Protein AF-A0A2C0ZBJ7-F1 (afdb_monomer_lite)

Sequence (88 aa):
MLIVLFIISLLLLLVIPNLGKQQQTIQKKGCTALQKMVQSSVEAYRLDNEQLPESLSVLKEQDYITTYKCNNKVELLYDKANGTVSIP

Radius of gyration: 20.73 Å; chains: 1; bounding box: 60×15×46 Å

Structure (mmCIF, N/CA/C/O backbone):
data_AF-A0A2C0ZBJ7-F1
#
_entry.id   AF-A0A2C0ZBJ7-F1
#
loop_
_atom_site.group_PDB
_atom_site.id
_atom_site.type_symbol
_atom_site.label_atom_id
_atom_site.label_alt_id
_atom_site.label_comp_id
_atom_site.label_asym_id
_atom_site.label_entity_id
_atom_site.label_seq_id
_atom_site.pdbx_PDB_ins_code
_atom_site.Cartn_x
_atom_site.Cartn_y
_atom_site.Cartn_z
_atom_site.occupancy
_atom_site.B_iso_or_equiv
_atom_site.auth_seq_id
_atom_site.auth_comp_id
_atom_site.auth_asym_id
_atom_site.auth_atom_id
_atom_site.pdbx_PDB_model_num
ATOM 1 N N . MET A 1 1 ? 39.680 -5.686 -27.438 1.00 87.00 1 MET A N 1
ATOM 2 C CA . MET A 1 1 ? 38.992 -5.073 -26.274 1.00 87.00 1 MET A CA 1
ATOM 3 C C . MET A 1 1 ? 37.841 -4.147 -26.677 1.00 87.00 1 MET A C 1
ATOM 5 O O . MET A 1 1 ? 36.807 -4.204 -26.033 1.00 87.00 1 MET A O 1
ATOM 9 N N . LEU A 1 2 ? 37.958 -3.367 -27.762 1.00 87.12 2 LEU A N 1
ATOM 10 C CA . LEU A 1 2 ? 36.894 -2.459 -28.238 1.00 87.12 2 LEU A CA 1
ATOM 11 C C . LEU A 1 2 ? 35.571 -3.159 -28.606 1.00 87.12 2 LEU A C 1
ATOM 13 O O . LEU A 1 2 ? 34.508 -2.729 -28.172 1.00 87.12 2 LEU A O 1
ATOM 17 N N . ILE A 1 3 ? 35.633 -4.274 -29.343 1.00 92.38 3 ILE A N 1
ATOM 18 C CA . ILE A 1 3 ? 34.440 -5.044 -29.752 1.00 92.38 3 ILE A CA 1
ATOM 19 C C . ILE A 1 3 ? 33.653 -5.569 -28.544 1.00 92.38 3 ILE A C 1
ATOM 21 O O . ILE A 1 3 ? 32.428 -5.601 -28.567 1.00 92.38 3 ILE A O 1
ATOM 25 N N . VAL A 1 4 ? 34.344 -5.928 -27.461 1.00 94.56 4 VAL A N 1
ATOM 26 C CA . VAL A 1 4 ? 33.702 -6.440 -26.243 1.00 94.56 4 VAL A CA 1
ATOM 27 C C . VAL A 1 4 ? 32.862 -5.344 -25.582 1.00 94.56 4 VAL A C 1
ATOM 29 O O . VAL A 1 4 ? 31.712 -5.583 -25.225 1.00 94.56 4 VAL A O 1
ATOM 32 N N . LEU A 1 5 ? 33.398 -4.123 -25.490 1.00 93.06 5 LEU A N 1
ATOM 33 C CA . LEU A 1 5 ? 32.662 -2.975 -24.950 1.00 93.06 5 LEU A CA 1
ATOM 34 C C . LEU A 1 5 ? 31.455 -2.603 -25.825 1.00 93.06 5 LEU A C 1
ATOM 36 O O . LEU A 1 5 ? 30.397 -2.260 -25.301 1.00 93.06 5 LEU A O 1
ATOM 40 N N . PHE A 1 6 ? 31.588 -2.727 -27.147 1.00 92.00 6 PHE A N 1
ATOM 41 C CA . PHE A 1 6 ? 30.493 -2.482 -28.087 1.00 92.00 6 PHE A CA 1
ATOM 42 C C . PHE A 1 6 ? 29.331 -3.469 -27.899 1.00 92.00 6 PHE A C 1
ATOM 44 O O . PHE A 1 6 ? 28.173 -3.060 -27.826 1.00 92.00 6 PHE A O 1
ATOM 51 N N . ILE A 1 7 ? 29.636 -4.759 -27.738 1.00 93.81 7 ILE A N 1
ATOM 52 C CA . ILE A 1 7 ? 28.622 -5.797 -27.511 1.00 93.81 7 ILE A CA 1
ATOM 53 C C . ILE A 1 7 ? 27.910 -5.595 -26.163 1.00 93.81 7 ILE A C 1
ATOM 55 O O . ILE A 1 7 ? 26.686 -5.696 -26.105 1.00 93.81 7 ILE A O 1
ATOM 59 N N . ILE A 1 8 ? 28.637 -5.252 -25.091 1.00 93.12 8 ILE A N 1
ATOM 60 C CA . ILE A 1 8 ? 28.031 -4.987 -23.771 1.00 93.12 8 ILE A CA 1
ATOM 61 C C . ILE A 1 8 ? 27.070 -3.789 -23.834 1.00 93.12 8 ILE A C 1
ATOM 63 O O . ILE A 1 8 ? 25.974 -3.852 -23.279 1.00 93.12 8 ILE A O 1
ATOM 67 N N . SER A 1 9 ? 27.435 -2.726 -24.557 1.00 89.81 9 SER A N 1
ATOM 68 C CA . SER A 1 9 ? 26.567 -1.557 -24.763 1.00 89.81 9 SER A CA 1
ATOM 69 C C . SER A 1 9 ? 25.250 -1.919 -25.471 1.00 89.81 9 SER A C 1
ATOM 71 O O . SER A 1 9 ? 24.170 -1.530 -25.021 1.00 89.81 9 SER A O 1
ATOM 73 N N . LEU A 1 10 ? 25.318 -2.739 -26.529 1.00 91.06 10 LEU A N 1
ATOM 74 C CA . LEU A 1 10 ? 24.133 -3.226 -27.247 1.00 91.06 10 LEU A CA 1
ATOM 75 C C . LEU A 1 10 ? 23.229 -4.105 -26.368 1.00 91.06 10 LEU A C 1
ATOM 77 O O . LEU A 1 10 ? 22.007 -3.989 -26.441 1.00 91.06 10 LEU A O 1
ATOM 81 N N . LEU A 1 11 ? 23.809 -4.949 -25.508 1.00 91.00 11 LEU A N 1
ATOM 82 C CA . LEU A 1 11 ? 23.047 -5.779 -24.568 1.00 91.00 11 LEU A CA 1
ATOM 83 C C . LEU A 1 11 ? 22.281 -4.932 -23.539 1.00 91.00 11 LEU A C 1
ATOM 85 O O . LEU A 1 11 ? 21.101 -5.187 -23.297 1.00 91.00 11 LEU A O 1
ATOM 89 N N . LEU A 1 12 ? 22.911 -3.899 -22.966 1.00 87.44 12 LEU A N 1
ATOM 90 C CA . LEU A 1 12 ? 22.262 -3.004 -21.995 1.00 87.44 12 LEU A CA 1
ATOM 91 C C . LEU A 1 12 ? 21.079 -2.239 -22.612 1.00 87.44 12 LEU A C 1
ATOM 93 O O . LEU A 1 12 ? 20.029 -2.116 -21.977 1.00 87.44 12 LEU A O 1
ATOM 97 N N . LEU A 1 13 ? 21.216 -1.794 -23.866 1.00 85.44 13 LEU A N 1
ATOM 98 C CA . LEU A 1 13 ? 20.155 -1.122 -24.626 1.00 85.44 13 LEU A CA 1
ATOM 99 C C . LEU A 1 13 ? 18.889 -1.978 -24.794 1.00 85.44 13 LEU A C 1
ATOM 101 O O . LEU A 1 13 ? 17.790 -1.428 -24.810 1.00 85.44 13 LEU A O 1
ATOM 105 N N . LEU A 1 14 ? 19.016 -3.306 -24.887 1.00 84.19 14 LEU A N 1
ATOM 106 C CA . LEU A 1 14 ? 17.874 -4.219 -25.032 1.00 84.19 14 LEU A CA 1
ATOM 107 C C . LEU A 1 14 ? 17.160 -4.517 -23.702 1.00 84.19 14 LEU A C 1
ATOM 109 O O . LEU A 1 14 ? 15.953 -4.757 -23.692 1.00 84.19 14 LEU A O 1
ATOM 113 N N . VAL A 1 15 ? 17.872 -4.481 -22.571 1.00 78.31 15 VAL A N 1
ATOM 114 C CA . VAL A 1 15 ? 17.324 -4.841 -21.247 1.00 78.31 15 VAL A CA 1
ATOM 115 C C . VAL A 1 15 ? 16.529 -3.693 -20.612 1.00 78.31 15 VAL A C 1
ATOM 117 O O . VAL A 1 15 ? 15.450 -3.916 -20.056 1.00 78.31 15 VAL A O 1
ATOM 120 N N . ILE A 1 16 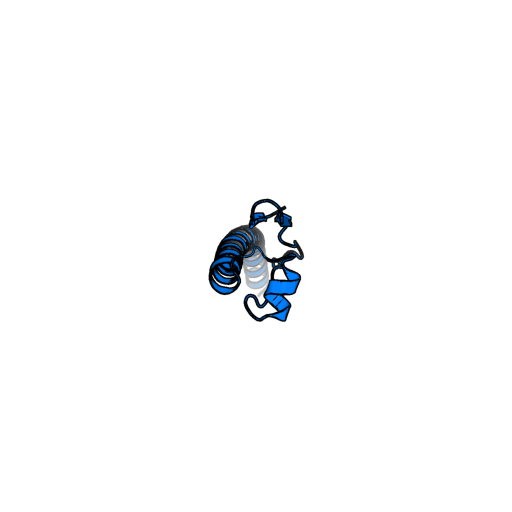? 17.014 -2.454 -20.735 1.00 77.62 16 ILE A N 1
ATOM 121 C CA . ILE A 1 16 ? 16.373 -1.246 -20.185 1.00 77.62 16 ILE A CA 1
ATOM 122 C C . ILE A 1 16 ? 14.892 -1.083 -20.602 1.00 77.62 16 ILE A C 1
ATOM 124 O O . ILE A 1 16 ? 14.053 -0.882 -19.717 1.00 77.62 16 ILE A O 1
ATOM 128 N N . PRO A 1 17 ? 14.504 -1.198 -21.892 1.00 75.75 17 PRO A N 1
ATOM 129 C CA . PRO A 1 17 ? 13.111 -0.999 -22.303 1.00 75.75 17 PRO A CA 1
ATOM 130 C C . PRO A 1 17 ? 12.158 -2.082 -21.775 1.00 75.75 17 PRO A C 1
ATOM 132 O O . PRO A 1 17 ? 10.962 -1.822 -21.622 1.00 75.75 17 PRO A O 1
ATOM 135 N N . ASN A 1 18 ? 12.660 -3.284 -21.476 1.00 72.88 18 ASN A N 1
ATOM 136 C CA . ASN A 1 18 ? 11.843 -4.383 -20.960 1.00 72.88 18 ASN A CA 1
ATOM 137 C C . ASN A 1 18 ? 11.571 -4.248 -19.447 1.00 72.88 18 ASN A C 1
ATOM 139 O O . ASN A 1 18 ? 10.464 -4.531 -18.985 1.00 72.88 18 ASN A O 1
ATOM 143 N N . LEU A 1 19 ? 12.541 -3.732 -18.682 1.00 71.00 19 LEU A N 1
ATOM 144 C CA . LEU A 1 19 ? 12.410 -3.510 -17.235 1.00 71.00 19 LEU A CA 1
ATOM 145 C C . LEU A 1 19 ? 11.347 -2.452 -16.886 1.00 71.00 19 LEU A C 1
ATOM 147 O O . LEU A 1 19 ? 10.573 -2.632 -15.943 1.00 71.00 19 LEU A O 1
ATOM 151 N N . GLY A 1 20 ? 11.252 -1.368 -17.666 1.00 71.69 20 GLY A N 1
ATOM 152 C CA . GLY A 1 20 ? 10.311 -0.273 -17.389 1.00 71.69 20 GLY A CA 1
ATOM 153 C C . GLY A 1 20 ? 8.830 -0.685 -17.442 1.00 71.69 20 GLY A C 1
ATOM 154 O O . GLY A 1 20 ? 8.032 -0.259 -16.604 1.00 71.69 20 GLY A O 1
ATOM 155 N N . LYS A 1 21 ? 8.454 -1.559 -18.386 1.00 68.94 21 LYS A N 1
ATOM 156 C CA . LYS A 1 21 ? 7.059 -2.007 -18.585 1.00 68.94 21 LYS A CA 1
ATOM 157 C C . LYS A 1 21 ? 6.580 -2.970 -17.495 1.00 68.94 21 LYS A C 1
ATOM 159 O O . LYS A 1 21 ? 5.424 -2.905 -17.065 1.00 68.94 21 LYS A O 1
ATOM 164 N N . GLN A 1 22 ? 7.464 -3.850 -17.022 1.00 72.69 22 GLN A N 1
ATOM 165 C CA . GLN A 1 22 ? 7.142 -4.765 -15.924 1.00 72.69 22 GLN A CA 1
ATOM 166 C C . GLN A 1 22 ? 6.910 -4.004 -14.620 1.00 72.69 22 GLN A C 1
ATOM 168 O O . GLN A 1 22 ? 5.953 -4.306 -13.907 1.00 72.69 22 GLN A O 1
ATOM 173 N N . GLN A 1 23 ? 7.701 -2.958 -14.362 1.00 73.81 23 GLN A N 1
ATOM 174 C CA . GLN A 1 23 ? 7.545 -2.155 -13.155 1.00 73.81 23 GLN A CA 1
ATOM 175 C C . GLN A 1 23 ? 6.145 -1.533 -13.046 1.00 73.81 23 GLN A C 1
ATOM 177 O O . GLN A 1 23 ? 5.486 -1.671 -12.021 1.00 73.81 23 GLN A O 1
ATOM 182 N N . GLN A 1 24 ? 5.634 -0.913 -14.114 1.00 76.75 24 GLN A N 1
ATOM 183 C CA . GLN A 1 24 ? 4.292 -0.307 -14.109 1.00 76.75 24 GLN A CA 1
ATOM 184 C C . GLN A 1 24 ? 3.179 -1.334 -13.851 1.00 76.75 24 GLN A C 1
ATOM 186 O O . GLN A 1 24 ? 2.242 -1.071 -13.093 1.00 76.75 24 GLN A O 1
ATOM 191 N N . THR A 1 25 ? 3.300 -2.525 -14.442 1.00 79.19 25 THR A N 1
ATOM 192 C CA . THR A 1 25 ? 2.334 -3.617 -14.249 1.00 79.19 25 THR A CA 1
ATOM 193 C C . THR A 1 25 ? 2.335 -4.113 -12.803 1.00 79.19 25 THR A C 1
ATOM 195 O O . THR A 1 25 ? 1.268 -4.339 -12.227 1.00 79.19 25 THR A O 1
ATOM 198 N N . ILE A 1 26 ? 3.520 -4.248 -12.201 1.00 80.25 26 ILE A N 1
ATOM 199 C 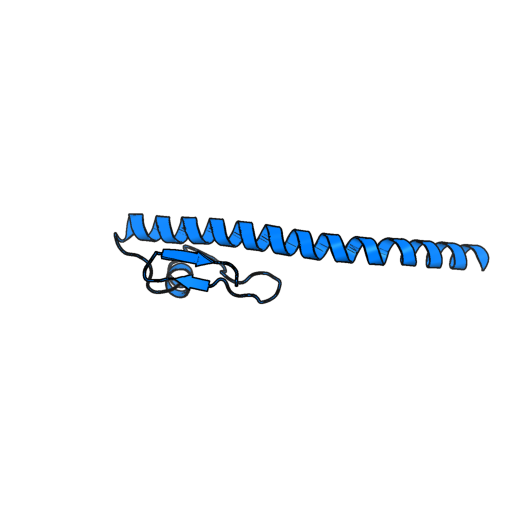CA . ILE A 1 26 ? 3.687 -4.637 -10.797 1.00 80.25 26 ILE A CA 1
ATOM 200 C C . ILE A 1 26 ? 3.060 -3.586 -9.878 1.00 80.25 26 ILE A C 1
ATOM 202 O O . ILE A 1 26 ? 2.282 -3.952 -8.999 1.00 80.25 26 ILE A O 1
ATOM 206 N N . GLN A 1 27 ? 3.297 -2.292 -10.122 1.00 80.81 27 GLN A N 1
ATOM 207 C CA . GLN A 1 27 ? 2.698 -1.233 -9.303 1.00 80.81 27 GLN A CA 1
ATOM 208 C C . GLN A 1 27 ? 1.168 -1.223 -9.383 1.00 80.81 27 GLN A C 1
ATOM 210 O O . GLN A 1 27 ? 0.503 -1.092 -8.356 1.00 80.81 27 GLN A O 1
ATOM 215 N N . LYS A 1 28 ? 0.587 -1.418 -10.574 1.00 82.81 28 LYS A N 1
ATOM 216 C CA . LYS A 1 28 ? -0.875 -1.472 -10.740 1.00 82.81 28 LYS A CA 1
ATOM 217 C C . LYS A 1 28 ? -1.490 -2.669 -10.009 1.00 82.81 28 LYS A C 1
ATOM 219 O O . LYS A 1 28 ? -2.488 -2.517 -9.302 1.00 82.81 28 LYS A O 1
ATOM 224 N N . LYS A 1 29 ? -0.878 -3.852 -10.138 1.00 84.88 29 LYS A N 1
ATOM 225 C CA . LYS A 1 29 ? -1.308 -5.061 -9.417 1.00 84.88 29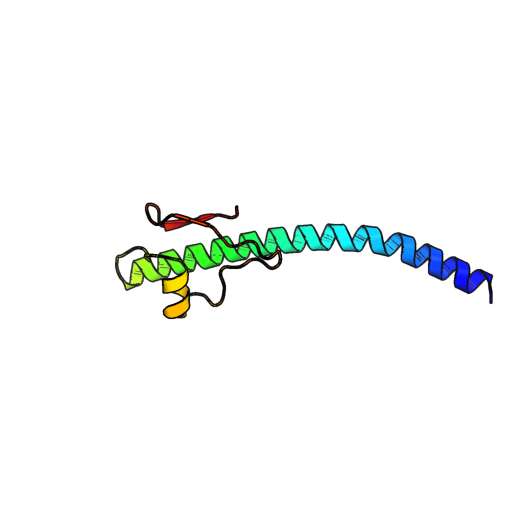 LYS A CA 1
ATOM 226 C C . LYS A 1 29 ? -1.172 -4.896 -7.902 1.00 84.88 29 LYS A C 1
ATOM 228 O O . LYS A 1 29 ? -2.106 -5.233 -7.184 1.00 84.88 29 LYS A O 1
ATOM 233 N N . GLY A 1 30 ? -0.065 -4.321 -7.432 1.00 85.88 30 GLY A N 1
ATOM 234 C CA . GLY A 1 30 ? 0.153 -4.020 -6.017 1.00 85.88 30 GLY A CA 1
ATOM 235 C C . GLY A 1 30 ? -0.888 -3.049 -5.458 1.00 85.88 30 GLY A C 1
ATOM 236 O O . GLY A 1 30 ? -1.453 -3.304 -4.401 1.00 85.88 30 GLY A O 1
ATOM 237 N N . CYS A 1 31 ? -1.222 -1.993 -6.204 1.00 87.44 31 CYS A N 1
ATOM 238 C CA . CYS A 1 31 ? -2.246 -1.026 -5.802 1.00 87.44 31 CYS A CA 1
ATOM 239 C C . CYS A 1 31 ? -3.652 -1.657 -5.746 1.00 87.44 31 CYS A C 1
ATOM 241 O O . CYS A 1 31 ? -4.408 -1.403 -4.815 1.00 87.44 31 CYS A O 1
ATOM 243 N N . THR A 1 32 ? -3.969 -2.566 -6.676 1.00 87.44 32 THR A N 1
ATOM 244 C CA . THR A 1 32 ? -5.228 -3.343 -6.656 1.00 87.44 32 THR A CA 1
ATOM 245 C C . THR A 1 32 ? -5.301 -4.303 -5.469 1.00 87.44 32 THR A C 1
ATOM 247 O O . THR A 1 32 ? -6.358 -4.472 -4.864 1.00 87.44 32 THR A O 1
ATOM 250 N N . ALA A 1 33 ? -4.184 -4.933 -5.107 1.00 88.44 33 ALA A N 1
ATOM 251 C CA . ALA A 1 33 ? -4.120 -5.780 -3.923 1.00 88.44 33 ALA A CA 1
ATOM 252 C C . ALA A 1 33 ? -4.285 -4.958 -2.636 1.00 88.44 33 ALA A C 1
ATOM 254 O O . ALA A 1 33 ? -5.057 -5.351 -1.764 1.00 88.44 33 ALA A O 1
ATOM 255 N N . LEU A 1 34 ? -3.628 -3.795 -2.553 1.00 89.12 34 LEU A N 1
ATOM 256 C CA . LEU A 1 34 ? -3.772 -2.872 -1.428 1.00 89.12 34 LEU A CA 1
ATOM 257 C C . LEU A 1 34 ? -5.219 -2.388 -1.290 1.00 89.12 34 LEU A C 1
ATOM 259 O O . LEU A 1 34 ? -5.757 -2.428 -0.193 1.00 89.12 34 LEU A O 1
ATOM 263 N N . GLN A 1 35 ? -5.877 -2.017 -2.393 1.00 89.88 35 GLN A N 1
ATOM 264 C CA . GLN A 1 35 ? -7.295 -1.647 -2.398 1.00 89.88 35 GLN A CA 1
ATOM 265 C C . GLN A 1 35 ? -8.164 -2.746 -1.769 1.00 89.88 35 GLN A C 1
ATOM 267 O O . GLN A 1 35 ? -8.960 -2.460 -0.880 1.00 89.88 35 GLN A O 1
ATOM 272 N N . LYS A 1 36 ? -7.995 -4.005 -2.194 1.00 89.50 36 LYS A N 1
ATOM 273 C CA . LYS A 1 36 ? -8.754 -5.134 -1.636 1.00 89.50 36 LYS A CA 1
ATOM 274 C C . LYS A 1 36 ? -8.452 -5.369 -0.159 1.00 89.50 36 LYS A C 1
ATOM 276 O O . LYS A 1 36 ? -9.377 -5.605 0.604 1.00 89.50 36 LYS A O 1
ATOM 281 N N . MET A 1 37 ? -7.184 -5.288 0.239 1.00 89.56 37 MET A N 1
ATOM 282 C CA . MET A 1 37 ? -6.788 -5.424 1.641 1.00 89.56 37 MET A CA 1
ATOM 283 C C . MET A 1 37 ? -7.440 -4.338 2.501 1.00 89.56 37 MET A C 1
ATOM 285 O O . MET A 1 37 ? -8.072 -4.657 3.500 1.00 89.56 37 MET A O 1
ATOM 289 N N . VAL A 1 38 ? -7.333 -3.069 2.095 1.00 89.69 38 VAL A N 1
ATOM 290 C CA . VAL A 1 38 ? -7.927 -1.944 2.829 1.00 89.69 38 VAL A CA 1
ATOM 291 C C . VAL A 1 38 ? -9.451 -2.067 2.855 1.00 89.69 38 VAL A C 1
ATOM 293 O O . VAL A 1 38 ? -10.042 -1.835 3.900 1.00 89.69 38 VAL A O 1
ATOM 296 N N . GLN A 1 39 ? -10.091 -2.504 1.764 1.00 89.12 39 GLN A N 1
ATOM 297 C CA . GLN A 1 39 ? -11.529 -2.798 1.749 1.00 89.12 39 GLN A CA 1
ATOM 298 C C . GLN A 1 39 ? -11.903 -3.866 2.786 1.00 89.12 39 GLN A C 1
ATOM 300 O O . GLN A 1 39 ? -12.893 -3.714 3.495 1.00 89.12 39 GLN A O 1
ATOM 305 N N . SER A 1 40 ? -11.116 -4.938 2.898 1.00 89.25 40 SER A N 1
ATOM 306 C CA . SER A 1 40 ? -11.323 -5.954 3.933 1.00 89.25 40 SER A CA 1
ATOM 307 C C . SER A 1 40 ? -11.103 -5.400 5.341 1.00 89.25 40 SER A C 1
ATOM 309 O O . SER A 1 40 ? -11.850 -5.763 6.242 1.00 89.25 40 SER A O 1
ATOM 311 N N . SER A 1 41 ? -10.141 -4.496 5.539 1.00 86.81 41 SER A N 1
ATOM 312 C CA . SER A 1 41 ? -9.938 -3.818 6.826 1.00 86.81 41 SER A CA 1
ATOM 313 C C . SER A 1 41 ? -11.094 -2.876 7.186 1.00 86.81 41 SER A C 1
ATOM 315 O O . SER A 1 41 ? -11.491 -2.831 8.344 1.00 86.81 41 SER A O 1
ATOM 317 N N . VAL A 1 42 ? -11.665 -2.154 6.212 1.00 89.25 42 VAL A N 1
ATOM 318 C CA . VAL A 1 42 ? -12.888 -1.343 6.394 1.00 89.25 42 VAL A CA 1
ATOM 319 C C . VAL A 1 42 ? -14.042 -2.224 6.859 1.00 89.25 42 VAL A C 1
ATOM 321 O O . VAL A 1 42 ? -14.761 -1.874 7.791 1.00 89.25 42 VAL A O 1
ATOM 324 N N . GLU A 1 43 ? -14.198 -3.385 6.229 1.00 87.44 43 GLU A N 1
ATOM 325 C CA . GLU A 1 43 ? -15.238 -4.340 6.588 1.00 87.44 43 GLU A CA 1
ATOM 326 C C . GLU A 1 43 ? -15.006 -4.944 7.980 1.00 87.44 43 GLU A C 1
ATOM 328 O O . GLU A 1 43 ? -15.948 -5.058 8.755 1.00 87.44 43 GLU A O 1
ATOM 333 N N . ALA A 1 44 ? -13.760 -5.260 8.343 1.00 87.81 44 ALA A N 1
ATOM 334 C CA . ALA A 1 44 ? -13.412 -5.711 9.691 1.00 87.81 44 ALA A CA 1
ATOM 335 C C . ALA A 1 44 ? -13.745 -4.646 10.750 1.00 87.81 44 ALA A C 1
ATOM 337 O O . ALA A 1 44 ? -14.408 -4.950 11.735 1.00 87.81 44 ALA A O 1
ATOM 338 N N . TYR A 1 45 ? -13.394 -3.382 10.499 1.00 88.56 45 TYR A N 1
ATOM 339 C CA . TYR A 1 45 ? -13.770 -2.268 11.372 1.00 88.56 45 TYR A CA 1
ATOM 340 C C . TYR A 1 45 ? -15.293 -2.156 11.535 1.00 88.56 45 TYR A C 1
ATOM 342 O O . TYR A 1 45 ? -15.783 -1.918 12.639 1.00 88.56 45 TYR A O 1
ATOM 350 N N . ARG A 1 46 ? -16.044 -2.352 10.441 1.00 86.81 46 ARG A N 1
ATOM 351 C CA . ARG A 1 46 ? -17.512 -2.361 10.447 1.00 86.81 46 ARG A CA 1
ATOM 352 C C . ARG A 1 46 ? -18.080 -3.505 11.281 1.00 86.81 46 ARG A C 1
ATOM 354 O O . ARG A 1 46 ? -19.118 -3.319 11.903 1.00 86.81 46 ARG A O 1
ATOM 361 N N . LEU A 1 47 ? -17.433 -4.669 11.285 1.00 87.56 47 LEU A N 1
ATOM 362 C CA . LEU A 1 47 ? -17.839 -5.804 12.116 1.00 87.56 47 LEU A CA 1
ATOM 363 C C . LEU A 1 47 ? -17.564 -5.552 13.603 1.00 87.56 47 LEU A C 1
ATOM 365 O O . LEU A 1 47 ? -18.391 -5.925 14.429 1.00 87.56 47 LEU A O 1
ATOM 369 N N . ASP A 1 48 ? -16.452 -4.896 13.933 1.00 88.38 48 ASP A N 1
ATOM 370 C CA . ASP A 1 48 ? -16.053 -4.652 15.323 1.00 88.38 48 ASP A CA 1
ATOM 371 C C . ASP A 1 48 ? -16.817 -3.485 15.972 1.00 88.38 48 ASP A C 1
ATOM 373 O O . ASP A 1 48 ? -17.162 -3.548 17.149 1.00 88.38 48 ASP A O 1
ATOM 377 N N . ASN A 1 49 ? -17.081 -2.415 15.213 1.00 86.62 49 ASN A N 1
ATOM 378 C CA . ASN A 1 49 ? -17.678 -1.173 15.723 1.00 86.62 49 ASN A CA 1
ATOM 379 C C . ASN A 1 49 ? -19.126 -0.947 15.257 1.00 86.62 49 ASN A C 1
ATOM 381 O O . ASN A 1 49 ? -19.704 0.097 15.555 1.00 86.62 49 ASN A O 1
ATOM 385 N N . GLU A 1 50 ? -19.689 -1.870 14.467 1.00 85.88 50 GLU A N 1
ATOM 386 C CA . GLU A 1 50 ? -21.014 -1.767 13.821 1.00 85.88 50 GLU A CA 1
ATOM 387 C C . GLU A 1 50 ? -21.203 -0.503 12.951 1.00 85.88 50 GLU A C 1
ATOM 389 O O . GLU A 1 50 ? -22.313 -0.164 12.536 1.00 85.88 50 GLU A O 1
ATOM 394 N N . GLN A 1 51 ? -20.113 0.203 12.644 1.00 84.19 51 GLN A N 1
ATOM 395 C CA . GLN A 1 51 ? -20.099 1.490 11.954 1.00 84.19 51 GLN A CA 1
ATOM 396 C C . GLN A 1 51 ? -19.007 1.509 10.891 1.00 84.19 51 GLN A C 1
ATOM 398 O O . GLN A 1 51 ? -17.941 0.921 11.059 1.00 84.19 51 GLN A O 1
ATOM 403 N N . LEU A 1 52 ? -19.261 2.205 9.783 1.00 85.12 52 LEU A N 1
ATOM 404 C CA . LEU A 1 52 ? -18.223 2.448 8.787 1.00 85.12 52 LEU A CA 1
ATOM 405 C C . LEU A 1 52 ? -17.210 3.469 9.328 1.00 85.12 52 LEU A C 1
ATOM 407 O O . LEU A 1 52 ? -17.613 4.451 9.956 1.00 85.12 52 LEU A O 1
ATOM 411 N N . PRO A 1 53 ? -15.908 3.287 9.060 1.00 84.00 53 PRO A N 1
ATOM 412 C CA . PRO A 1 53 ? -14.900 4.245 9.480 1.00 84.00 53 PRO A CA 1
ATOM 413 C C . PRO A 1 53 ? -15.132 5.596 8.791 1.00 84.00 53 PRO A C 1
ATOM 415 O O . PRO A 1 53 ? -15.417 5.667 7.595 1.00 84.00 53 PRO A O 1
ATOM 418 N N . GLU A 1 54 ? -14.978 6.687 9.541 1.00 82.38 54 GLU A N 1
ATOM 419 C CA . GLU A 1 54 ? -15.131 8.063 9.039 1.00 82.38 54 GLU A CA 1
ATOM 420 C C . GLU A 1 54 ? -14.130 8.391 7.918 1.00 82.38 54 GLU A C 1
ATOM 422 O O . GLU A 1 54 ? -14.425 9.166 7.008 1.00 82.38 54 GLU A O 1
ATOM 427 N N . SER A 1 55 ? -12.936 7.797 7.975 1.00 83.88 55 SER A N 1
ATOM 428 C CA . SER A 1 55 ? -11.887 7.949 6.967 1.00 83.88 55 SER A CA 1
ATOM 429 C C . SER A 1 55 ? -10.871 6.807 7.038 1.00 83.88 55 SER A C 1
ATOM 431 O O . SER A 1 55 ? -10.757 6.121 8.057 1.00 83.88 55 SER A O 1
ATOM 433 N N . LEU A 1 56 ? -10.050 6.658 5.991 1.00 83.56 56 LEU A N 1
ATOM 434 C CA . LEU A 1 56 ? -8.891 5.750 6.010 1.00 83.56 56 LEU A CA 1
ATOM 435 C C . LEU A 1 56 ? -7.852 6.121 7.080 1.00 83.56 56 LEU A C 1
ATOM 437 O O . LEU A 1 56 ? -7.043 5.277 7.461 1.00 83.56 56 LEU A O 1
ATOM 441 N N . SER A 1 57 ? -7.870 7.357 7.586 1.00 83.44 57 SER A N 1
ATOM 442 C CA . SER A 1 57 ? -7.010 7.773 8.696 1.00 83.44 57 SER A CA 1
ATOM 443 C C . SER A 1 57 ? -7.405 7.089 10.002 1.00 83.44 57 SER A C 1
ATOM 445 O O . SER A 1 57 ? -6.517 6.655 10.722 1.00 83.44 57 SER A O 1
ATOM 447 N N . VAL A 1 58 ? -8.704 6.887 10.260 1.00 85.00 58 VAL A N 1
ATOM 448 C CA . VAL A 1 58 ? -9.181 6.169 11.460 1.00 85.00 58 VAL A CA 1
ATOM 449 C C . VAL A 1 58 ? -8.690 4.723 11.453 1.00 85.00 58 VAL A C 1
ATOM 451 O O . VAL A 1 58 ? -8.188 4.234 12.457 1.00 85.00 58 VAL A O 1
ATOM 454 N N . LEU A 1 59 ? -8.748 4.059 10.295 1.00 84.75 59 LEU A N 1
ATOM 455 C CA . LEU A 1 59 ? -8.203 2.707 10.131 1.00 84.75 59 LEU A CA 1
ATOM 456 C C . LEU A 1 59 ? -6.693 2.651 10.384 1.00 84.75 59 LEU A C 1
ATOM 458 O O . LEU A 1 59 ? -6.182 1.626 10.820 1.00 84.75 59 LEU A O 1
ATOM 462 N N . LYS A 1 60 ? -5.969 3.735 10.093 1.00 87.12 60 LYS A N 1
ATOM 463 C CA . LYS A 1 60 ? -4.534 3.822 10.359 1.00 87.12 60 LYS A CA 1
ATOM 464 C C . LYS A 1 60 ? -4.233 4.108 11.830 1.00 87.12 60 LYS A C 1
ATOM 466 O O . LYS A 1 60 ? -3.304 3.529 12.373 1.00 87.12 60 LYS A O 1
ATOM 471 N N . GLU A 1 61 ? -4.993 4.997 12.459 1.00 87.19 61 GLU A N 1
ATOM 472 C CA . GLU A 1 61 ? -4.858 5.335 13.882 1.00 87.19 61 GLU A CA 1
ATOM 473 C C . GLU A 1 61 ? -5.222 4.162 14.793 1.00 87.19 61 GLU A C 1
ATOM 475 O O . GLU A 1 61 ? -4.645 4.019 15.865 1.00 87.19 61 GLU A O 1
ATOM 480 N N . GLN A 1 62 ? -6.149 3.312 14.351 1.00 85.50 62 GLN A N 1
ATOM 481 C CA . GLN A 1 62 ? -6.550 2.093 15.048 1.00 85.50 62 GLN A CA 1
ATOM 482 C C . GLN A 1 62 ? -5.786 0.839 14.583 1.00 85.50 62 GLN A C 1
ATOM 484 O O . GLN A 1 62 ? -6.238 -0.275 14.820 1.00 85.50 62 GLN A O 1
ATOM 489 N N . ASP A 1 63 ? -4.655 1.004 13.891 1.00 85.44 63 ASP A N 1
ATOM 490 C CA . ASP A 1 63 ? -3.761 -0.082 13.454 1.00 85.44 63 ASP A CA 1
ATOM 491 C C . ASP A 1 63 ? -4.387 -1.168 12.541 1.00 85.44 63 ASP A C 1
ATOM 493 O O . ASP A 1 63 ? -3.758 -2.190 12.260 1.00 85.44 63 ASP A O 1
ATOM 497 N N . TYR A 1 64 ? -5.576 -0.943 11.968 1.00 84.19 64 TYR A N 1
ATOM 498 C CA . TYR A 1 64 ? -6.186 -1.846 10.977 1.00 84.19 64 TYR A CA 1
ATOM 499 C C . TYR A 1 64 ? -5.430 -1.857 9.640 1.00 84.19 64 TYR A C 1
ATOM 501 O O . TYR A 1 64 ? -5.495 -2.838 8.891 1.00 84.19 64 TYR A O 1
ATOM 509 N N . ILE A 1 65 ? -4.749 -0.755 9.303 1.00 86.62 65 ILE A N 1
ATOM 510 C CA . ILE A 1 65 ? -3.933 -0.622 8.090 1.00 86.62 65 ILE A CA 1
ATOM 511 C C . ILE A 1 65 ? -2.646 0.158 8.364 1.00 86.62 65 ILE A C 1
ATOM 513 O O . ILE A 1 65 ? -2.634 1.173 9.050 1.00 86.62 65 ILE A O 1
ATOM 517 N N . THR A 1 66 ? -1.548 -0.250 7.730 1.00 84.31 66 THR A N 1
ATOM 518 C CA . THR A 1 66 ? -0.257 0.453 7.851 1.00 84.31 66 THR A CA 1
ATOM 519 C C . THR A 1 66 ? -0.143 1.623 6.864 1.00 84.31 66 THR A C 1
ATOM 521 O O . THR A 1 66 ? 0.459 2.663 7.147 1.00 84.31 66 THR A O 1
ATOM 524 N N . THR A 1 67 ? -0.722 1.466 5.670 1.00 83.94 67 THR A N 1
ATOM 525 C CA . THR A 1 67 ? -0.703 2.463 4.594 1.00 83.94 67 THR A CA 1
ATOM 526 C C . THR A 1 67 ? -1.916 2.308 3.681 1.00 83.94 67 THR A C 1
ATOM 528 O O . THR A 1 67 ? -2.412 1.206 3.474 1.00 83.94 67 THR A O 1
ATOM 531 N N . TYR A 1 68 ? -2.354 3.418 3.095 1.00 82.44 68 TYR A N 1
ATOM 532 C CA . TYR A 1 68 ? -3.361 3.484 2.029 1.00 82.44 68 TYR A CA 1
ATOM 533 C C . TYR A 1 68 ? -2.809 4.178 0.771 1.00 82.44 68 TYR A C 1
ATOM 535 O O . TYR A 1 68 ? -3.559 4.569 -0.124 1.00 82.44 68 TYR A O 1
ATOM 543 N N . LYS A 1 69 ? -1.484 4.366 0.707 1.00 83.88 69 LYS A N 1
ATOM 544 C CA . LYS A 1 69 ? -0.801 5.01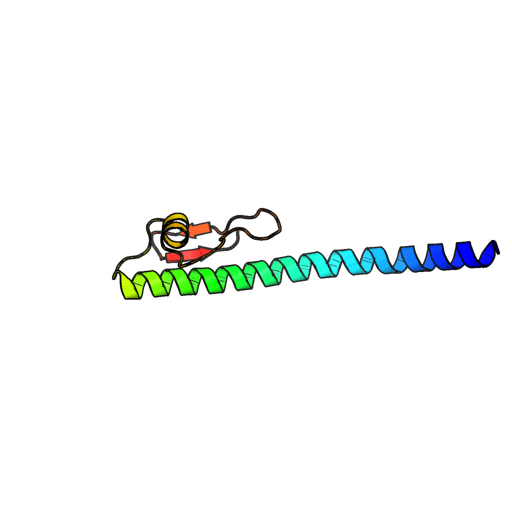6 -0.415 1.00 83.88 69 LYS A CA 1
ATOM 545 C C . LYS A 1 69 ? -0.132 3.968 -1.288 1.00 83.88 69 LYS A C 1
ATOM 547 O O . LYS A 1 69 ? 0.673 3.172 -0.804 1.00 83.88 69 LYS A O 1
ATOM 552 N N . CYS A 1 70 ? -0.426 4.002 -2.580 1.00 82.62 70 CYS A N 1
ATOM 553 C CA . CYS A 1 70 ? 0.276 3.196 -3.565 1.00 82.62 70 CYS A CA 1
ATOM 554 C C . CYS A 1 70 ? 1.670 3.787 -3.838 1.00 82.62 70 CYS A C 1
ATOM 556 O O . CYS A 1 70 ? 1.877 4.998 -3.754 1.00 82.62 70 CYS A O 1
ATOM 558 N N . ASN A 1 71 ? 2.630 2.941 -4.228 1.00 75.94 71 ASN A N 1
ATOM 559 C CA . ASN A 1 71 ? 4.036 3.320 -4.466 1.00 75.94 71 ASN A CA 1
ATOM 560 C C . ASN A 1 71 ? 4.232 4.462 -5.482 1.00 75.94 71 ASN A C 1
ATOM 562 O O . ASN A 1 71 ? 5.261 5.133 -5.468 1.00 75.94 71 ASN A O 1
ATOM 566 N N . ASN A 1 72 ? 3.239 4.723 -6.335 1.00 71.38 72 ASN A N 1
ATOM 567 C CA . ASN A 1 72 ? 3.232 5.850 -7.270 1.00 71.38 72 ASN A CA 1
ATOM 568 C C . ASN A 1 72 ? 2.794 7.181 -6.619 1.00 71.38 72 ASN A C 1
ATOM 570 O O . ASN A 1 72 ? 2.504 8.130 -7.338 1.00 71.38 72 ASN A O 1
ATOM 574 N N . LYS A 1 73 ? 2.729 7.254 -5.278 1.00 65.19 73 LYS A N 1
ATOM 575 C CA . LYS A 1 73 ? 2.189 8.385 -4.491 1.00 65.19 73 LYS A CA 1
ATOM 576 C C . LYS A 1 73 ? 0.704 8.663 -4.742 1.00 65.19 73 LYS A C 1
ATOM 578 O O . LYS A 1 73 ? 0.217 9.753 -4.469 1.00 65.19 73 LYS A O 1
ATOM 583 N N . VAL A 1 74 ? 0.003 7.663 -5.259 1.00 75.56 74 VAL A N 1
ATOM 584 C CA . VAL A 1 74 ? -1.433 7.712 -5.506 1.00 75.56 74 VAL A CA 1
ATOM 585 C C . VAL A 1 74 ? -2.135 7.245 -4.237 1.00 75.56 74 VAL A C 1
ATOM 587 O O . VAL A 1 74 ? -1.872 6.138 -3.762 1.00 75.56 74 VAL A O 1
ATOM 590 N N . GLU A 1 75 ? -2.976 8.097 -3.665 1.00 77.69 75 GLU A N 1
ATOM 591 C CA . GLU A 1 75 ? -3.774 7.763 -2.486 1.00 77.69 75 GLU A CA 1
ATOM 592 C C . GLU A 1 75 ? -5.060 7.063 -2.921 1.00 77.69 75 GLU A C 1
ATOM 594 O O . GLU A 1 75 ? -5.675 7.446 -3.917 1.00 77.69 75 GLU A O 1
ATOM 599 N N . LEU A 1 76 ? -5.443 6.011 -2.199 1.00 82.31 76 LEU A N 1
ATOM 600 C CA . LEU A 1 76 ? -6.729 5.361 -2.417 1.00 82.31 76 LEU A CA 1
ATOM 601 C C . LEU A 1 76 ? -7.857 6.316 -2.012 1.00 82.31 76 LEU A C 1
ATOM 603 O O . LEU A 1 76 ? -7.808 6.9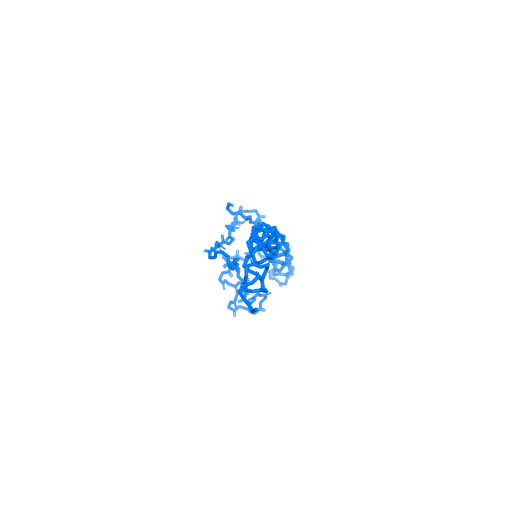34 -0.949 1.00 82.31 76 LEU A O 1
ATOM 607 N N . LEU A 1 77 ? -8.876 6.414 -2.861 1.00 81.12 77 LEU A N 1
ATOM 608 C CA . LEU A 1 77 ? -10.101 7.144 -2.564 1.00 81.12 77 LEU A CA 1
ATOM 609 C C . LEU A 1 77 ? -10.992 6.276 -1.679 1.00 81.12 77 LEU A C 1
ATOM 611 O O . LEU A 1 77 ? -11.113 5.071 -1.903 1.00 81.12 77 LEU A O 1
ATOM 615 N N . TYR A 1 78 ? -11.631 6.893 -0.694 1.00 84.81 78 TYR A N 1
ATOM 616 C CA . TYR A 1 78 ? -12.569 6.224 0.196 1.00 84.81 78 TYR A CA 1
ATOM 617 C C . TYR A 1 78 ? -13.905 6.950 0.194 1.00 84.81 78 TYR A C 1
ATOM 619 O O . TYR A 1 78 ? -13.960 8.158 0.428 1.00 84.81 78 TYR A O 1
ATOM 627 N N . ASP A 1 79 ? -14.968 6.198 -0.067 1.00 82.81 79 ASP A N 1
ATOM 628 C CA . ASP A 1 79 ? -16.339 6.677 0.020 1.00 82.81 79 ASP A CA 1
ATOM 629 C C . ASP A 1 79 ? -16.943 6.284 1.373 1.00 82.81 79 ASP A C 1
ATOM 631 O O . ASP A 1 79 ? -17.208 5.111 1.636 1.00 82.81 79 ASP A O 1
ATOM 635 N N . LYS A 1 80 ? -17.200 7.286 2.218 1.00 75.81 80 LYS A N 1
ATOM 636 C CA . LYS A 1 80 ? -17.811 7.120 3.543 1.00 75.81 80 LYS A CA 1
ATOM 637 C C . LYS A 1 80 ? -19.273 6.655 3.477 1.00 75.81 80 LYS A C 1
ATOM 639 O O . LYS A 1 80 ? -19.741 6.022 4.418 1.00 75.81 80 LYS A O 1
ATOM 644 N N . ALA A 1 81 ? -20.003 6.958 2.401 1.00 73.19 81 ALA A N 1
ATOM 645 C CA . ALA A 1 81 ? -21.414 6.588 2.279 1.00 73.19 81 ALA A CA 1
ATOM 646 C C . ALA A 1 81 ? -21.596 5.085 2.033 1.00 73.19 81 ALA A C 1
A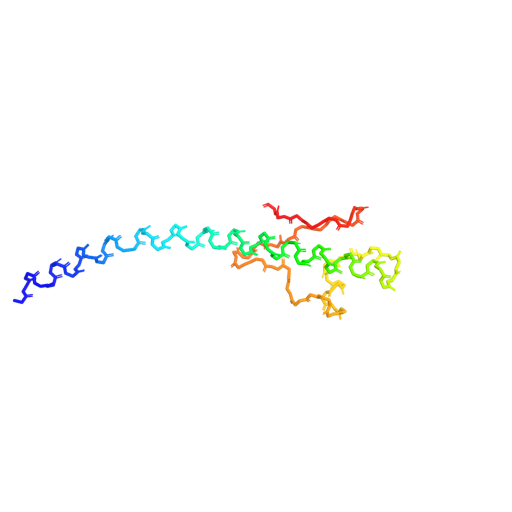TOM 648 O O . ALA A 1 81 ? -22.564 4.494 2.502 1.00 73.19 81 ALA A O 1
ATOM 649 N N . ASN A 1 82 ? -20.649 4.476 1.316 1.00 75.62 82 ASN A N 1
ATOM 650 C CA . ASN A 1 82 ? -20.736 3.086 0.869 1.00 75.62 82 ASN A CA 1
ATOM 651 C C . ASN A 1 82 ? -19.646 2.180 1.470 1.00 75.62 82 ASN A C 1
ATOM 653 O O . ASN A 1 82 ? -19.707 0.964 1.316 1.00 75.62 82 ASN A O 1
ATOM 657 N N . GLY A 1 83 ? -18.643 2.752 2.146 1.00 78.56 83 GLY A N 1
ATOM 658 C CA . GLY A 1 83 ? -17.501 2.015 2.688 1.00 78.56 83 GLY A CA 1
ATOM 659 C C . GLY A 1 83 ? -16.536 1.510 1.612 1.00 78.56 83 GLY A C 1
ATOM 660 O O . GLY A 1 83 ? -15.768 0.583 1.867 1.00 78.56 83 GLY A O 1
ATOM 661 N N . THR A 1 84 ? -16.587 2.062 0.396 1.00 81.88 84 THR A N 1
ATOM 662 C CA . THR A 1 84 ? -15.849 1.537 -0.760 1.00 81.88 84 THR A CA 1
ATOM 663 C C . THR A 1 84 ? -14.494 2.215 -0.924 1.00 81.88 84 THR A C 1
ATOM 665 O O . THR A 1 84 ? -14.391 3.441 -0.965 1.00 81.88 84 THR A O 1
ATOM 668 N N . VAL A 1 85 ? -13.450 1.410 -1.102 1.00 85.75 85 VAL A N 1
ATOM 669 C CA . VAL A 1 85 ? -12.086 1.843 -1.410 1.00 85.75 85 VAL A CA 1
ATOM 670 C C . VAL A 1 85 ? -11.858 1.721 -2.912 1.00 85.75 85 VAL A C 1
ATOM 672 O O . VAL A 1 85 ? -11.999 0.638 -3.484 1.00 85.75 85 VAL A O 1
ATOM 675 N N . SER A 1 86 ? -11.482 2.820 -3.559 1.00 79.62 86 SER A N 1
ATOM 676 C CA . SER A 1 86 ? -11.239 2.896 -5.001 1.00 79.62 86 SER A CA 1
ATOM 677 C C . SER A 1 86 ? -9.830 3.388 -5.309 1.00 79.62 86 SER A C 1
ATOM 679 O O . SER A 1 86 ? -9.245 4.184 -4.577 1.00 79.62 86 SER A O 1
ATOM 681 N N . ILE A 1 87 ? -9.281 2.907 -6.420 1.00 76.38 87 ILE A N 1
ATOM 682 C CA . ILE A 1 87 ? -8.075 3.485 -7.016 1.00 76.38 87 ILE A CA 1
ATOM 683 C C . ILE A 1 87 ? -8.538 4.684 -7.863 1.00 76.38 87 ILE A C 1
ATOM 685 O O . ILE A 1 87 ? -9.524 4.518 -8.586 1.00 76.38 87 ILE A O 1
ATOM 689 N N . PRO A 1 88 ? -7.897 5.860 -7.764 1.00 66.88 88 PRO A N 1
ATOM 690 C CA . PRO A 1 88 ? -8.215 7.004 -8.620 1.00 66.88 88 PRO A CA 1
ATOM 691 C C . PRO A 1 88 ? -7.881 6.768 -10.100 1.00 66.88 88 PRO A C 1
ATOM 693 O O . PRO A 1 88 ? -7.087 5.846 -10.417 1.00 66.88 88 PRO A O 1
#

pLDDT: mean 83.41, std 6.38, range [65.19, 94.56]

Foldseek 3Di:
DVVVVVVVVVVVVVVVVVVVVVVVVVLVVVLVVLQVLLLVLQVVCCVVVVAGDPDVVVCCVVVSDVDQAGPVRFGWDADRVVRHTHGD

Secondary structure (DSSP, 8-state):
-HHHHHHHHHHHHHHHHHHHHHHHHHHHHHHHHHHHHHHHHHHHHHHHHSS--S-HHHHHHTTS-S--B-TTSPBPEEETTTTEEE--